Protein AF-A0A2K8N4J4-F1 (afdb_monomer_lite)

pLDDT: mean 91.0, std 7.16, range [51.41, 98.38]

Organism: NCBI:txid2055160

Foldseek 3Di:
DDLVLLLLVLCLVCVVDPLSVLLSLLLNQLCVLLVVLQVVCVVVVNNVVCVVCPVVSSCVDPVSLVSNLCSLALVNLVVQLVVCVVVVVVSSNSSSNSSNVNSVVCLAADAPDFHNRNPPVGGDGRGHNHHCPDPCNVVVSVVVSVVSVVVVVVVVVVVVVPD

Secondary structure (DSSP, 8-state):
--HHHHHHHHHHHHTTSTTHHHHHHHHHHHHHHHHHHHHHHIIIIIHHHHHHHHHHHHHTSHHHHHHHHHHT-HHHHHHHHHHHHHTT-HHHHHHHHHHHHHHHHHHHH-SSS---TTTTT--S----SS-TT-HHHHHHHHHHHHHHHHHHHHHHHHHHT--

Radius of gyration: 17.95 Å; chains: 1; bounding box: 40×41×52 Å

Sequence (163 aa):
MDTLGHGFWMYAIFRKRRDVPFLVAGALAPDLWLWSAGLFMILTGRGGTLLRQGLDGLMGRPWVFAGDSLSHSLPLWSAVMVAALIGRFRAAAAVAAGAALHIAVDLFTHRQFAPAYLYPFWSRPIAGWVESGSWWFVGGDLAAMAAVFLFHWLRQRDTMKTG

Structure (mmCIF, N/CA/C/O backbone):
data_AF-A0A2K8N4J4-F1
#
_entry.id   AF-A0A2K8N4J4-F1
#
loop_
_atom_site.group_PDB
_atom_site.id
_atom_site.type_symbol
_atom_site.label_atom_id
_atom_site.label_alt_id
_atom_site.label_comp_id
_atom_site.label_asym_id
_atom_site.label_entity_id
_atom_site.label_seq_id
_atom_site.pdbx_PDB_ins_code
_atom_site.Cartn_x
_atom_site.Cartn_y
_atom_site.Cartn_z
_atom_site.occupancy
_atom_site.B_iso_or_equiv
_atom_site.auth_seq_id
_atom_site.auth_comp_id
_atom_site.auth_asym_id
_atom_site.auth_atom_id
_atom_site.pdbx_PDB_model_num
ATOM 1 N N . MET A 1 1 ? -0.498 8.925 -3.263 1.00 76.06 1 MET A N 1
ATOM 2 C CA . MET A 1 1 ? -0.051 9.190 -1.889 1.00 76.06 1 MET A CA 1
ATOM 3 C C . MET A 1 1 ? 1.206 8.374 -1.675 1.00 76.06 1 MET A C 1
ATOM 5 O O . MET A 1 1 ? 1.384 7.413 -2.412 1.00 76.06 1 MET A O 1
ATOM 9 N N . ASP A 1 2 ? 2.114 8.781 -0.795 1.00 84.44 2 ASP A N 1
ATOM 10 C CA . ASP A 1 2 ? 3.275 7.939 -0.504 1.00 84.44 2 ASP A CA 1
ATOM 11 C C . ASP A 1 2 ? 2.926 6.880 0.552 1.00 84.44 2 ASP A C 1
ATOM 13 O O . ASP A 1 2 ? 1.905 6.967 1.243 1.00 84.44 2 ASP A O 1
ATOM 17 N N . THR A 1 3 ? 3.789 5.873 0.687 1.00 88.00 3 THR A N 1
ATOM 18 C CA . THR A 1 3 ? 3.635 4.777 1.653 1.00 88.00 3 THR A CA 1
ATOM 19 C C . THR A 1 3 ? 3.335 5.296 3.064 1.00 88.00 3 THR A C 1
ATOM 21 O O . THR A 1 3 ? 2.470 4.776 3.770 1.00 88.00 3 THR A O 1
ATOM 24 N N . LEU A 1 4 ? 4.017 6.364 3.488 1.00 89.94 4 LEU A N 1
ATOM 25 C CA . LEU A 1 4 ? 3.843 6.940 4.820 1.00 89.94 4 LEU A CA 1
ATOM 26 C C . LEU A 1 4 ? 2.482 7.618 4.987 1.00 89.94 4 LEU A C 1
ATOM 28 O O . LEU A 1 4 ? 1.873 7.467 6.048 1.00 89.94 4 LEU A O 1
ATOM 32 N N . GLY A 1 5 ? 1.979 8.292 3.956 1.00 92.50 5 GLY A N 1
ATOM 33 C CA . GLY A 1 5 ? 0.633 8.843 3.903 1.00 92.50 5 GLY A CA 1
ATOM 34 C C . GLY A 1 5 ? -0.415 7.751 4.104 1.00 92.50 5 GLY A C 1
ATOM 35 O O . GLY A 1 5 ? -1.284 7.895 4.965 1.00 92.50 5 GLY A O 1
ATOM 36 N N . HIS A 1 6 ? -0.287 6.598 3.433 1.00 94.19 6 HIS A N 1
ATOM 37 C CA . HIS A 1 6 ? -1.211 5.467 3.632 1.00 94.19 6 HIS A CA 1
ATOM 38 C C . HIS A 1 6 ? -1.255 5.024 5.096 1.00 94.19 6 HIS A C 1
ATOM 40 O O . HIS A 1 6 ? -2.334 4.946 5.695 1.00 94.19 6 HIS A O 1
ATOM 46 N N . GLY A 1 7 ? -0.091 4.821 5.716 1.00 95.19 7 GLY A N 1
ATOM 47 C CA . GLY A 1 7 ? -0.011 4.483 7.136 1.00 95.19 7 GLY A CA 1
ATOM 48 C C . GLY A 1 7 ? -0.579 5.575 8.049 1.00 95.19 7 GLY A C 1
ATOM 49 O O . GLY A 1 7 ? -1.344 5.280 8.973 1.00 95.19 7 GLY A O 1
ATOM 50 N N . PHE A 1 8 ? -0.248 6.840 7.781 1.00 95.88 8 PHE A N 1
ATOM 51 C CA . PHE A 1 8 ? -0.707 7.977 8.572 1.00 95.88 8 PHE A CA 1
ATOM 52 C C . PHE A 1 8 ? -2.225 8.113 8.539 1.00 95.88 8 PHE A C 1
ATOM 54 O O . PHE A 1 8 ? -2.841 8.219 9.599 1.00 95.88 8 PHE A O 1
ATOM 61 N N . TRP A 1 9 ? -2.849 8.092 7.361 1.00 95.88 9 TRP A N 1
ATOM 62 C CA . TRP A 1 9 ? -4.295 8.274 7.251 1.00 95.88 9 TRP A CA 1
ATOM 63 C C . TRP A 1 9 ? -5.061 7.105 7.854 1.00 95.88 9 TRP A C 1
ATOM 65 O O . TRP A 1 9 ? -6.059 7.336 8.543 1.00 95.88 9 TRP A O 1
ATOM 75 N N . MET A 1 10 ? -4.565 5.870 7.712 1.00 95.75 10 MET A N 1
ATOM 76 C CA . MET A 1 10 ? -5.147 4.732 8.429 1.00 95.75 10 MET A CA 1
ATOM 77 C C . MET A 1 10 ? -5.091 4.935 9.938 1.00 95.75 10 MET A C 1
ATOM 79 O O . MET A 1 10 ? -6.100 4.751 10.623 1.00 95.75 10 MET A O 1
ATOM 83 N N . TYR A 1 11 ? -3.947 5.370 10.467 1.00 96.38 11 TYR A N 1
ATOM 84 C CA . TYR A 1 11 ? -3.847 5.700 11.880 1.00 96.38 11 TYR A CA 1
ATOM 85 C C . TYR A 1 11 ? -4.821 6.823 12.253 1.00 96.38 11 TYR A C 1
ATOM 87 O O . TYR A 1 11 ? -5.642 6.649 13.148 1.00 96.38 11 TYR A O 1
ATOM 95 N N . ALA A 1 12 ? -4.787 7.958 11.556 1.00 94.94 12 ALA A N 1
ATOM 96 C CA . ALA A 1 12 ? -5.561 9.148 11.889 1.00 94.94 12 ALA A CA 1
ATOM 97 C C . ALA A 1 12 ? -7.075 8.883 11.905 1.00 94.94 12 ALA A C 1
ATOM 99 O O . ALA A 1 12 ? -7.748 9.302 12.856 1.00 94.94 12 ALA A O 1
ATOM 100 N N . ILE A 1 13 ? -7.590 8.164 10.901 1.00 95.31 13 ILE A N 1
ATOM 101 C CA . ILE A 1 13 ? -9.010 7.812 10.760 1.00 95.31 13 ILE A CA 1
ATOM 102 C C . ILE A 1 13 ? -9.415 6.791 11.825 1.00 95.31 13 ILE A C 1
ATOM 104 O O . ILE A 1 13 ? -10.432 6.960 12.503 1.00 95.31 13 ILE A O 1
ATOM 108 N N . PHE A 1 14 ? -8.612 5.741 12.012 1.00 96.06 14 PHE A N 1
ATOM 109 C CA . PHE A 1 14 ? -9.008 4.597 12.826 1.00 96.06 14 PHE A CA 1
ATOM 110 C C . PHE A 1 14 ? -8.468 4.606 14.257 1.00 96.06 14 PHE A C 1
ATOM 112 O O . PHE A 1 14 ? -8.857 3.719 15.009 1.00 96.06 14 PHE A O 1
ATOM 119 N N . ARG A 1 15 ? -7.675 5.603 14.687 1.00 94.19 15 ARG A N 1
ATOM 120 C CA . ARG A 1 15 ? -6.914 5.677 15.965 1.00 94.19 15 ARG A CA 1
ATOM 121 C C . ARG A 1 15 ? -7.624 5.238 17.250 1.00 94.19 15 ARG A C 1
ATOM 123 O O . ARG A 1 15 ? -6.964 4.948 18.239 1.00 94.19 15 ARG A O 1
ATOM 130 N N . LYS A 1 16 ? -8.959 5.231 17.282 1.00 93.75 16 LYS A N 1
ATOM 131 C CA . LYS A 1 16 ? -9.751 4.780 18.440 1.00 93.75 16 LYS A CA 1
ATOM 132 C C . LYS A 1 16 ? -9.957 3.262 18.491 1.00 93.75 16 LYS A C 1
ATOM 134 O O . LYS A 1 16 ? -10.425 2.752 19.507 1.00 93.75 16 LYS A O 1
ATOM 139 N N . ARG A 1 17 ? -9.677 2.535 17.407 1.00 94.12 17 ARG A N 1
ATOM 140 C CA . ARG A 1 17 ? -9.816 1.079 17.363 1.00 94.12 17 ARG A CA 1
ATOM 141 C C . ARG A 1 17 ? -8.591 0.405 17.985 1.00 94.12 17 ARG A C 1
ATOM 143 O O . ARG A 1 17 ? -7.488 0.937 17.964 1.00 94.12 17 ARG A O 1
ATOM 150 N N . ARG A 1 18 ? -8.778 -0.802 18.522 1.00 95.38 18 ARG A N 1
ATOM 151 C CA . ARG A 1 18 ? -7.681 -1.592 19.117 1.00 95.38 18 ARG A CA 1
ATOM 152 C C . ARG A 1 18 ? -6.773 -2.256 18.078 1.00 95.38 18 ARG A C 1
ATOM 154 O O . ARG A 1 18 ? -5.651 -2.616 18.397 1.00 95.38 18 ARG A O 1
ATOM 161 N N . ASP A 1 19 ? -7.260 -2.435 16.856 1.00 96.75 19 ASP A N 1
ATOM 162 C CA . ASP A 1 19 ? -6.579 -3.123 15.755 1.00 96.75 19 ASP A CA 1
ATOM 163 C C . ASP A 1 19 ? -5.830 -2.172 14.805 1.00 96.75 19 ASP A C 1
ATOM 165 O O . ASP A 1 19 ? -5.310 -2.607 13.782 1.00 96.75 19 ASP A O 1
ATOM 169 N N . VAL A 1 20 ? -5.727 -0.885 15.154 1.00 97.38 20 VAL A N 1
ATOM 170 C CA . VAL A 1 20 ? -5.068 0.143 14.330 1.00 97.38 20 VAL A CA 1
ATOM 171 C C . VAL A 1 20 ? -3.640 -0.211 13.932 1.00 97.38 20 VAL A C 1
ATOM 173 O O . VAL A 1 20 ? -3.333 -0.032 12.758 1.00 97.38 20 VAL A O 1
ATOM 176 N N . PRO A 1 21 ? -2.766 -0.741 14.812 1.00 97.88 21 PRO A N 1
ATOM 177 C CA . PRO A 1 21 ? -1.411 -1.092 14.391 1.00 97.88 21 PRO A CA 1
ATOM 178 C C . PRO A 1 21 ? -1.396 -2.101 13.236 1.00 97.88 21 PRO A C 1
ATOM 180 O O . PRO A 1 21 ? -0.562 -2.001 12.343 1.00 97.88 21 PRO A O 1
ATOM 183 N N . PHE A 1 22 ? -2.358 -3.030 13.213 1.00 98.19 22 PHE A N 1
ATOM 184 C CA . PHE A 1 22 ? -2.502 -4.014 12.142 1.00 98.19 22 PHE A CA 1
ATOM 185 C C . PHE A 1 22 ? -3.071 -3.394 10.863 1.00 98.19 22 PHE A C 1
ATOM 187 O O . PHE A 1 22 ? -2.592 -3.720 9.784 1.00 98.19 22 PHE A O 1
ATOM 194 N N . LEU A 1 23 ? -4.036 -2.471 10.973 1.00 97.75 23 LEU A N 1
ATOM 195 C CA . LEU A 1 23 ? -4.531 -1.698 9.824 1.00 97.75 23 LEU A CA 1
ATOM 196 C C . LEU A 1 23 ? -3.407 -0.882 9.175 1.00 97.75 23 LEU A C 1
ATOM 198 O O . LEU A 1 23 ? -3.263 -0.899 7.958 1.00 97.75 23 LEU A O 1
ATOM 202 N N . VAL A 1 24 ? -2.590 -0.205 9.986 1.00 98.00 24 VAL A N 1
ATOM 203 C CA . VAL A 1 24 ? -1.433 0.570 9.516 1.00 98.00 24 VAL A CA 1
ATOM 204 C C . VAL A 1 24 ? -0.409 -0.351 8.860 1.00 98.00 24 VAL A C 1
ATOM 206 O O . VAL A 1 24 ? -0.003 -0.089 7.737 1.00 98.00 24 VAL A O 1
ATOM 209 N N . ALA A 1 25 ? -0.038 -1.460 9.507 1.00 97.75 25 ALA A N 1
ATOM 210 C CA . ALA A 1 25 ? 0.885 -2.433 8.922 1.00 97.75 25 ALA A CA 1
ATOM 211 C C . ALA A 1 25 ? 0.373 -2.977 7.580 1.00 97.75 25 ALA A C 1
ATOM 213 O O . ALA A 1 25 ? 1.135 -3.077 6.624 1.00 97.75 25 ALA A O 1
ATOM 214 N N . GLY A 1 26 ? -0.925 -3.278 7.500 1.00 97.50 26 GLY A N 1
ATOM 215 C CA . GLY A 1 26 ? -1.586 -3.690 6.269 1.00 97.50 26 GLY A CA 1
ATOM 216 C C . GLY A 1 26 ? -1.535 -2.636 5.177 1.00 97.50 26 GLY A C 1
ATOM 217 O O . GLY A 1 26 ? -1.255 -2.972 4.038 1.00 97.50 26 GLY A O 1
ATOM 218 N N . ALA A 1 27 ? -1.749 -1.368 5.517 1.00 97.31 27 ALA A N 1
ATOM 219 C CA . ALA A 1 27 ? -1.684 -0.283 4.546 1.00 97.31 27 ALA A CA 1
ATOM 220 C C . ALA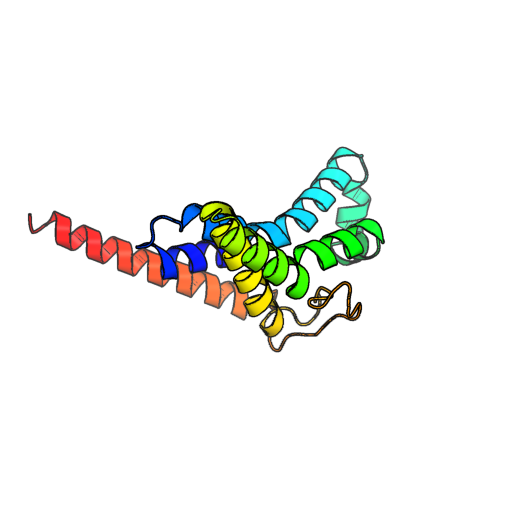 A 1 27 ? -0.267 -0.019 4.032 1.00 97.31 27 ALA A C 1
ATOM 222 O O . ALA A 1 27 ? -0.107 0.383 2.898 1.00 97.31 27 ALA A O 1
ATOM 223 N N . LEU A 1 28 ? 0.768 -0.282 4.830 1.00 97.25 28 LEU A N 1
ATOM 224 C CA . LEU A 1 28 ? 2.153 -0.161 4.367 1.00 97.25 28 LEU A CA 1
ATOM 225 C C . LEU A 1 28 ? 2.587 -1.362 3.510 1.00 97.25 28 LEU A C 1
ATOM 227 O O . LEU A 1 28 ? 3.476 -1.233 2.674 1.00 97.25 28 LEU A O 1
ATOM 231 N N . ALA A 1 29 ? 1.996 -2.539 3.738 1.00 95.94 29 ALA A N 1
ATOM 232 C CA . ALA A 1 29 ? 2.481 -3.807 3.199 1.00 95.94 29 ALA A CA 1
ATOM 233 C C . ALA A 1 29 ? 2.592 -3.879 1.660 1.00 95.94 29 ALA A C 1
ATOM 235 O O . ALA A 1 29 ? 3.601 -4.426 1.206 1.00 95.94 29 ALA A O 1
ATOM 236 N N . PRO A 1 30 ? 1.638 -3.363 0.855 1.00 95.56 30 PRO A N 1
ATOM 237 C CA . PRO A 1 30 ? 1.726 -3.426 -0.604 1.00 95.56 30 PRO A CA 1
ATOM 238 C C . PRO A 1 30 ? 3.007 -2.796 -1.164 1.00 95.56 30 PRO A C 1
ATOM 240 O O . PRO A 1 30 ? 3.718 -3.436 -1.946 1.00 95.56 30 PRO A O 1
ATOM 243 N N . ASP A 1 31 ? 3.358 -1.606 -0.676 1.00 93.75 31 ASP A N 1
ATOM 244 C CA . ASP A 1 31 ? 4.521 -0.842 -1.133 1.00 93.75 31 ASP A CA 1
ATOM 245 C C . ASP A 1 31 ? 5.850 -1.461 -0.696 1.00 93.75 31 ASP A C 1
ATOM 247 O O . ASP A 1 31 ? 6.858 -1.361 -1.404 1.00 93.75 31 ASP A O 1
ATOM 251 N N . LEU A 1 32 ? 5.883 -2.121 0.470 1.00 94.50 32 LEU A N 1
ATOM 252 C CA . LEU A 1 32 ? 7.111 -2.708 1.018 1.00 94.50 32 LEU A CA 1
ATOM 253 C C . LEU A 1 32 ? 7.762 -3.715 0.066 1.00 94.50 32 LEU A C 1
ATOM 255 O O . LEU A 1 32 ? 8.976 -3.923 0.153 1.00 94.50 32 LEU A O 1
ATOM 259 N N . TRP A 1 33 ? 7.004 -4.316 -0.854 1.00 94.12 33 TRP A N 1
ATOM 260 C CA . TRP A 1 33 ? 7.569 -5.156 -1.902 1.00 94.12 33 TRP A CA 1
ATOM 261 C C . TRP A 1 33 ? 8.559 -4.389 -2.788 1.00 94.12 33 TRP A C 1
ATOM 263 O O . TRP A 1 33 ? 9.699 -4.833 -2.949 1.00 94.12 33 TRP A O 1
ATOM 273 N N . LEU A 1 34 ? 8.167 -3.225 -3.317 1.00 91.38 34 LEU A N 1
ATOM 274 C CA . LEU A 1 34 ? 9.023 -2.416 -4.189 1.00 91.38 34 LEU A CA 1
ATOM 275 C C . LEU A 1 34 ? 10.260 -1.912 -3.442 1.00 91.38 34 LEU A C 1
ATOM 277 O O . LEU A 1 34 ? 11.374 -2.005 -3.965 1.00 91.38 34 LEU A O 1
ATOM 281 N N . TRP A 1 35 ? 10.091 -1.471 -2.193 1.00 91.12 35 TRP A N 1
ATOM 282 C CA . TRP A 1 35 ? 11.209 -1.083 -1.328 1.00 91.12 35 TRP A CA 1
ATOM 283 C C . TRP A 1 35 ? 12.184 -2.246 -1.103 1.00 91.12 35 TRP A C 1
ATOM 285 O O . TRP A 1 35 ? 13.399 -2.078 -1.232 1.00 91.12 35 TRP A O 1
ATOM 295 N N . SER A 1 36 ? 11.663 -3.446 -0.832 1.00 93.94 36 SER A N 1
ATOM 296 C CA . SER A 1 36 ? 12.467 -4.655 -0.621 1.00 93.94 36 SER A CA 1
ATOM 297 C C . SER A 1 36 ? 13.195 -5.089 -1.893 1.00 93.94 36 SER A C 1
ATOM 299 O O . SER A 1 36 ? 14.375 -5.436 -1.844 1.00 93.94 36 SER A O 1
ATOM 301 N N . ALA A 1 37 ? 12.528 -5.024 -3.047 1.00 92.81 37 ALA A N 1
ATOM 302 C CA . ALA A 1 37 ? 13.121 -5.322 -4.345 1.00 92.81 37 ALA A CA 1
ATOM 303 C C . ALA A 1 37 ? 14.240 -4.327 -4.700 1.00 92.81 37 ALA A C 1
ATOM 305 O O . ALA A 1 37 ? 15.311 -4.738 -5.154 1.00 92.81 37 ALA A O 1
ATOM 306 N N . GLY A 1 38 ? 14.028 -3.033 -4.444 1.00 91.75 38 GLY A N 1
ATOM 307 C CA . GLY A 1 38 ? 15.043 -1.992 -4.608 1.00 91.75 38 GLY A CA 1
ATOM 308 C C . GLY A 1 38 ? 16.249 -2.205 -3.690 1.00 91.75 38 GLY A C 1
ATOM 309 O O . GLY A 1 38 ? 17.392 -2.182 -4.150 1.00 91.75 38 GLY A O 1
ATOM 310 N N . LEU A 1 39 ? 16.015 -2.506 -2.411 1.00 93.00 39 LEU A N 1
ATOM 311 C CA . LEU A 1 39 ? 17.084 -2.803 -1.457 1.00 93.00 39 LEU A CA 1
ATOM 312 C C . LEU A 1 39 ? 17.880 -4.049 -1.868 1.00 93.00 39 LEU A C 1
ATOM 314 O O . LEU A 1 39 ? 19.109 -4.014 -1.895 1.00 93.00 39 LEU A O 1
ATOM 318 N N . PHE A 1 40 ? 17.203 -5.128 -2.262 1.00 93.38 40 PHE A N 1
ATOM 319 C CA . PHE A 1 40 ? 17.844 -6.342 -2.771 1.00 93.38 40 PHE A CA 1
ATOM 320 C C . PHE A 1 40 ? 18.758 -6.050 -3.971 1.00 93.38 40 PHE A C 1
ATOM 322 O O . PHE A 1 40 ? 19.883 -6.549 -4.061 1.00 93.38 40 PHE A O 1
ATOM 329 N N . MET A 1 41 ? 18.308 -5.193 -4.885 1.00 92.06 41 MET A N 1
ATOM 330 C CA . MET A 1 41 ? 19.096 -4.749 -6.033 1.00 92.06 41 MET A CA 1
ATOM 331 C C . MET A 1 41 ? 20.353 -3.976 -5.625 1.00 92.06 41 MET A C 1
ATOM 333 O O . MET A 1 41 ? 21.419 -4.185 -6.208 1.00 92.06 41 MET A O 1
ATOM 337 N N . ILE A 1 42 ? 20.255 -3.115 -4.613 1.00 91.38 42 ILE A N 1
ATOM 338 C CA . ILE A 1 42 ? 21.404 -2.386 -4.064 1.00 91.38 42 ILE A CA 1
ATOM 339 C C . ILE A 1 42 ? 22.404 -3.365 -3.439 1.00 91.38 42 ILE A C 1
ATOM 341 O O . ILE A 1 42 ? 23.584 -3.339 -3.789 1.00 91.38 42 ILE A O 1
ATOM 345 N N . LEU A 1 43 ? 21.930 -4.273 -2.583 1.00 94.00 43 LEU 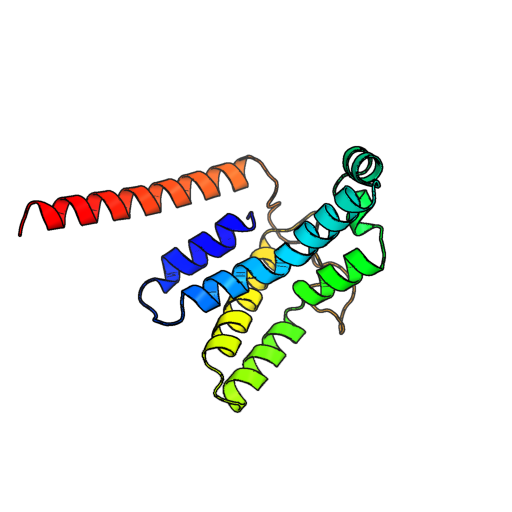A N 1
ATOM 346 C CA . LEU A 1 43 ? 22.772 -5.227 -1.852 1.00 94.00 43 LEU A CA 1
ATOM 347 C C . LEU A 1 43 ? 23.472 -6.245 -2.763 1.00 94.00 43 LEU A C 1
ATOM 349 O O . LEU A 1 43 ? 24.554 -6.723 -2.440 1.00 94.00 43 LEU A O 1
ATOM 353 N N . THR A 1 44 ? 22.896 -6.546 -3.927 1.00 93.25 44 THR A N 1
ATOM 354 C CA . THR A 1 44 ? 23.489 -7.448 -4.930 1.00 93.25 44 THR A CA 1
ATOM 355 C C . THR A 1 44 ? 24.421 -6.737 -5.921 1.00 93.25 44 THR A C 1
ATOM 357 O O . THR A 1 44 ? 24.763 -7.297 -6.963 1.00 93.25 44 THR A O 1
ATOM 360 N N . GLY A 1 45 ? 24.827 -5.493 -5.634 1.00 90.25 45 GLY A N 1
ATOM 361 C CA . GLY A 1 45 ? 25.755 -4.721 -6.470 1.00 90.25 45 GLY A CA 1
ATOM 362 C C . GLY A 1 45 ? 25.128 -4.159 -7.750 1.00 90.25 45 GLY A C 1
ATOM 363 O O . GLY A 1 45 ? 25.830 -3.634 -8.611 1.00 90.25 45 GLY A O 1
ATOM 364 N N . ARG A 1 46 ? 23.800 -4.234 -7.889 1.00 87.94 46 ARG A N 1
ATOM 365 C CA . ARG A 1 46 ? 23.050 -3.733 -9.053 1.00 87.94 46 ARG A CA 1
ATOM 366 C C . ARG A 1 46 ? 22.417 -2.358 -8.806 1.00 87.94 46 ARG A C 1
ATOM 368 O O . ARG A 1 46 ? 21.636 -1.884 -9.631 1.00 87.94 46 ARG A O 1
ATOM 375 N N . GLY A 1 47 ? 22.778 -1.690 -7.706 1.00 84.25 47 GLY A N 1
ATOM 376 C CA . GLY A 1 47 ? 22.282 -0.357 -7.347 1.00 84.25 47 GLY A CA 1
ATOM 377 C C . GLY A 1 47 ? 22.597 0.717 -8.395 1.00 84.25 47 GLY A C 1
ATOM 378 O O . GLY A 1 47 ? 21.753 1.558 -8.678 1.00 84.25 47 GLY A O 1
ATOM 379 N N . GLY A 1 48 ? 23.758 0.645 -9.059 1.00 82.88 48 GLY A N 1
ATOM 380 C CA . GLY A 1 48 ? 24.097 1.569 -10.151 1.00 82.88 48 GLY A CA 1
ATOM 381 C C . GLY A 1 48 ? 23.159 1.451 -11.359 1.00 82.88 48 GLY A C 1
ATOM 382 O O . GLY A 1 48 ? 22.835 2.452 -11.995 1.00 82.88 48 GLY A O 1
ATOM 383 N N . THR A 1 49 ? 22.671 0.242 -11.654 1.00 81.94 49 THR A N 1
ATOM 384 C CA . THR A 1 49 ? 21.649 0.012 -12.685 1.00 81.94 49 THR A CA 1
ATOM 385 C C . THR A 1 49 ? 20.298 0.575 -12.251 1.00 81.94 49 THR A C 1
ATOM 387 O O . THR A 1 49 ? 19.648 1.247 -13.045 1.00 81.94 49 THR A O 1
ATOM 390 N N . LEU A 1 50 ? 19.914 0.362 -10.987 1.00 83.38 50 LEU A N 1
ATOM 391 C CA . LEU A 1 50 ? 18.681 0.905 -10.412 1.00 83.38 50 LEU A CA 1
ATOM 392 C C . LEU A 1 50 ? 18.659 2.441 -10.456 1.00 83.38 50 LEU A C 1
ATOM 394 O O . LEU A 1 50 ? 17.682 3.018 -10.910 1.00 83.38 50 LEU A O 1
ATOM 398 N N . LEU A 1 51 ? 19.750 3.104 -10.062 1.00 82.81 51 LEU A N 1
ATOM 399 C CA . LEU A 1 51 ? 19.851 4.569 -10.090 1.00 82.81 51 LEU A CA 1
ATOM 400 C C . LEU A 1 51 ? 19.750 5.142 -11.510 1.00 82.81 51 LEU A C 1
ATOM 402 O O . LEU A 1 51 ? 19.194 6.219 -11.693 1.00 82.81 51 LEU A O 1
ATOM 406 N N . ARG A 1 52 ? 20.276 4.432 -12.518 1.00 84.56 52 ARG A N 1
ATOM 407 C CA . ARG A 1 52 ? 20.212 4.864 -13.925 1.00 84.56 52 ARG A CA 1
ATOM 408 C C . ARG A 1 52 ? 18.844 4.648 -14.561 1.00 84.56 52 ARG A C 1
ATOM 410 O O . ARG A 1 52 ? 18.449 5.444 -15.401 1.00 84.56 52 ARG A O 1
ATOM 417 N N . GLN A 1 53 ? 18.175 3.549 -14.225 1.00 83.94 53 GLN A N 1
ATOM 418 C CA . GLN A 1 53 ? 16.914 3.157 -14.860 1.00 83.94 53 GLN A CA 1
ATOM 419 C C . GLN A 1 53 ? 15.675 3.579 -14.059 1.00 83.94 53 GLN A C 1
ATOM 421 O O . GLN A 1 53 ? 14.562 3.478 -14.566 1.00 83.94 53 GLN A O 1
ATOM 426 N N . GLY A 1 54 ? 15.852 4.021 -12.813 1.00 83.88 54 GLY A N 1
ATOM 427 C CA . GLY A 1 54 ? 14.761 4.411 -11.929 1.00 83.88 54 GLY A CA 1
ATOM 428 C C . GLY A 1 54 ? 13.775 3.272 -11.651 1.00 83.88 54 GLY A C 1
ATOM 429 O O . GLY A 1 54 ? 14.114 2.086 -11.716 1.00 83.88 54 GLY A O 1
ATOM 430 N N . LEU A 1 55 ? 12.534 3.654 -11.340 1.00 80.25 55 LEU A N 1
ATOM 431 C CA . LEU A 1 55 ? 11.434 2.720 -11.088 1.00 80.25 55 LEU A CA 1
ATOM 432 C C . LEU A 1 55 ? 11.069 1.900 -12.331 1.00 80.25 55 LEU A C 1
ATOM 434 O O . LEU A 1 55 ? 10.797 0.710 -12.198 1.00 80.25 55 LEU A O 1
ATOM 438 N N . ASP A 1 56 ? 11.161 2.480 -13.531 1.00 81.56 56 ASP A N 1
ATOM 439 C CA . ASP A 1 56 ? 10.897 1.774 -14.792 1.00 81.56 56 ASP A CA 1
ATOM 440 C C . ASP A 1 56 ? 11.812 0.554 -14.973 1.00 81.56 56 ASP A C 1
ATOM 442 O O . ASP A 1 56 ? 11.361 -0.533 -15.338 1.00 81.56 56 ASP A O 1
ATOM 446 N N . GLY A 1 57 ? 13.103 0.689 -14.650 1.00 82.56 57 GLY A N 1
ATOM 447 C CA . GLY A 1 57 ? 14.050 -0.430 -14.707 1.00 82.56 57 GLY A CA 1
ATOM 448 C C . GLY A 1 57 ? 13.812 -1.511 -13.658 1.00 82.56 57 GLY A C 1
ATOM 449 O O . GLY A 1 57 ? 14.150 -2.680 -13.877 1.00 82.56 57 GLY A O 1
ATOM 450 N N . LEU A 1 58 ? 13.241 -1.135 -12.512 1.00 86.94 58 LEU A N 1
ATOM 451 C CA . LEU A 1 58 ? 12.846 -2.088 -11.482 1.00 86.94 58 LEU A CA 1
ATOM 452 C C . LEU A 1 58 ? 11.596 -2.855 -11.935 1.00 86.94 58 LEU A C 1
ATOM 454 O O . LEU A 1 58 ? 11.613 -4.085 -11.943 1.00 86.94 58 LEU A O 1
ATOM 458 N N . MET A 1 59 ? 10.572 -2.139 -12.403 1.00 87.38 59 MET A N 1
ATOM 459 C CA . MET A 1 59 ? 9.296 -2.693 -12.868 1.00 87.38 59 MET A CA 1
ATOM 460 C C . MET A 1 59 ? 9.412 -3.499 -14.164 1.00 87.38 59 MET A C 1
ATOM 462 O O . MET A 1 59 ? 8.645 -4.434 -14.375 1.00 87.38 59 MET A O 1
ATOM 466 N N . GLY A 1 60 ? 10.421 -3.229 -14.996 1.00 86.12 60 GLY A N 1
ATOM 467 C CA . GLY A 1 60 ? 10.725 -4.038 -16.179 1.00 86.12 60 GLY A CA 1
ATOM 468 C C . GLY A 1 60 ? 11.164 -5.478 -15.870 1.00 86.12 60 GLY A C 1
ATOM 469 O O . GLY A 1 60 ? 11.304 -6.292 -16.783 1.00 86.12 60 GLY A O 1
ATOM 470 N N . ARG A 1 61 ? 11.398 -5.830 -14.598 1.00 89.50 61 ARG A N 1
ATOM 471 C CA . ARG A 1 61 ? 11.768 -7.189 -14.182 1.00 89.50 61 ARG A CA 1
ATOM 472 C C . ARG A 1 61 ? 10.508 -8.014 -13.897 1.00 89.50 61 ARG A C 1
ATOM 474 O O . ARG A 1 61 ? 9.761 -7.650 -12.990 1.00 89.50 61 ARG A O 1
ATOM 481 N N . PRO A 1 62 ? 10.313 -9.181 -14.545 1.00 91.50 62 PRO A N 1
ATOM 482 C CA . PRO A 1 62 ? 9.077 -9.959 -14.402 1.00 91.50 62 PRO A CA 1
ATOM 483 C C . PRO A 1 62 ? 8.713 -10.318 -12.957 1.00 91.50 62 PRO A C 1
ATOM 485 O O . PRO A 1 62 ? 7.548 -10.263 -12.583 1.00 91.50 62 PRO A O 1
ATOM 488 N N . TRP A 1 63 ? 9.704 -10.655 -12.127 1.00 92.75 63 TRP A N 1
ATOM 489 C CA . TRP A 1 63 ? 9.472 -11.006 -10.724 1.00 92.75 63 TRP A CA 1
ATOM 490 C C . TRP A 1 63 ? 9.097 -9.793 -9.863 1.00 92.75 63 TRP A C 1
ATOM 492 O O . TRP A 1 63 ? 8.303 -9.943 -8.940 1.00 92.75 63 TRP A O 1
ATOM 502 N N . VAL A 1 64 ? 9.625 -8.601 -10.173 1.00 92.75 64 VAL A N 1
ATOM 503 C CA . VAL A 1 64 ? 9.244 -7.360 -9.482 1.00 92.75 64 VAL A CA 1
ATOM 504 C C . VAL A 1 64 ? 7.802 -7.037 -9.825 1.00 92.75 64 VAL A C 1
ATOM 506 O O . VAL A 1 64 ? 7.004 -6.889 -8.909 1.00 92.75 64 VAL A O 1
ATOM 509 N N . PHE A 1 65 ? 7.468 -7.002 -11.119 1.00 90.62 65 PHE A N 1
ATOM 510 C CA . PHE A 1 65 ? 6.110 -6.731 -11.587 1.00 90.62 65 PHE A CA 1
ATOM 511 C C . PHE A 1 65 ? 5.093 -7.724 -11.015 1.00 90.62 65 PHE A C 1
ATOM 513 O O . PHE A 1 65 ? 4.022 -7.327 -10.563 1.00 90.62 65 PHE A O 1
ATOM 520 N N . ALA A 1 66 ? 5.424 -9.019 -11.009 1.00 92.25 66 ALA A N 1
ATOM 521 C CA . ALA A 1 66 ? 4.549 -10.046 -10.457 1.00 92.25 66 ALA A CA 1
ATOM 522 C C . ALA A 1 66 ? 4.336 -9.863 -8.951 1.00 92.25 66 ALA A C 1
ATOM 524 O O . ALA A 1 66 ? 3.205 -9.955 -8.481 1.00 92.25 66 ALA A O 1
ATOM 525 N N . GLY A 1 67 ? 5.404 -9.591 -8.196 1.00 94.69 67 GLY A N 1
ATOM 526 C CA . GLY A 1 67 ? 5.287 -9.358 -6.762 1.00 94.69 67 GLY A CA 1
ATOM 527 C C . GLY A 1 67 ? 4.541 -8.066 -6.428 1.00 94.69 67 GLY A C 1
ATOM 528 O O . GLY A 1 67 ? 3.735 -8.077 -5.508 1.00 94.69 67 GLY A O 1
ATOM 529 N N . ASP A 1 68 ? 4.721 -7.011 -7.223 1.00 93.94 68 ASP A N 1
ATOM 530 C CA . ASP A 1 68 ? 4.003 -5.743 -7.077 1.00 93.94 68 ASP A CA 1
ATOM 531 C C . ASP A 1 68 ? 2.509 -5.905 -7.387 1.00 93.94 68 ASP A C 1
ATOM 533 O O . ASP A 1 68 ? 1.646 -5.490 -6.619 1.00 93.94 68 ASP A O 1
ATOM 537 N N . SER A 1 69 ? 2.184 -6.627 -8.462 1.00 93.69 69 SER A N 1
ATOM 538 C CA . SER A 1 69 ? 0.797 -6.952 -8.816 1.00 93.69 69 SER A CA 1
ATOM 539 C C . SER A 1 69 ? 0.123 -7.847 -7.773 1.00 93.69 69 SER A C 1
ATOM 541 O O . SER A 1 69 ? -1.073 -7.714 -7.521 1.00 93.69 69 SER A O 1
ATOM 543 N N . LEU A 1 70 ? 0.869 -8.767 -7.153 1.00 95.06 70 LEU A N 1
ATOM 544 C CA . LEU A 1 70 ? 0.371 -9.588 -6.049 1.00 95.06 70 LEU A CA 1
ATOM 545 C C . LEU A 1 70 ? 0.161 -8.755 -4.783 1.00 95.06 70 LEU A C 1
ATOM 547 O O . LEU A 1 70 ? -0.884 -8.882 -4.146 1.00 95.06 70 LEU A O 1
ATOM 551 N N . SER A 1 71 ? 1.121 -7.900 -4.424 1.00 96.12 71 SER A N 1
ATOM 552 C CA . SER A 1 71 ? 1.037 -7.061 -3.228 1.00 96.12 71 SER A CA 1
ATOM 553 C C . SER A 1 71 ? -0.071 -6.010 -3.344 1.00 96.12 71 SER A C 1
ATOM 555 O O . SER A 1 71 ? -0.691 -5.688 -2.332 1.00 96.12 71 SER A O 1
ATOM 557 N N . HIS A 1 72 ? -0.411 -5.587 -4.565 1.00 95.94 72 HIS A N 1
ATOM 558 C CA . HIS A 1 72 ? -1.513 -4.673 -4.876 1.00 95.94 72 HIS A CA 1
ATOM 559 C C . HIS A 1 72 ? -2.779 -5.361 -5.420 1.00 95.94 72 HIS A C 1
ATOM 561 O O . HIS A 1 72 ? -3.644 -4.708 -6.003 1.00 95.94 72 HIS A O 1
ATOM 567 N N . SER A 1 73 ? -2.943 -6.672 -5.222 1.00 96.25 73 SER A N 1
ATOM 568 C CA . SER A 1 73 ? -4.135 -7.394 -5.682 1.00 96.25 73 SER A CA 1
ATOM 569 C C . SER A 1 73 ? -5.318 -7.225 -4.721 1.00 96.25 73 SER A C 1
ATOM 571 O O . SER A 1 73 ? -5.377 -7.833 -3.647 1.00 96.25 73 SER A O 1
ATOM 573 N N . LEU A 1 74 ? -6.322 -6.447 -5.134 1.00 95.50 74 LEU A N 1
ATOM 574 C CA . LEU A 1 74 ? -7.561 -6.281 -4.376 1.00 95.50 74 LEU A CA 1
ATOM 575 C C . LEU A 1 74 ? -8.328 -7.608 -4.203 1.00 95.50 74 LEU A C 1
ATOM 577 O O . LEU A 1 74 ? -8.780 -7.874 -3.082 1.00 95.50 74 LEU A O 1
ATOM 581 N N . PRO A 1 75 ? -8.463 -8.477 -5.231 1.00 96.00 75 PRO A N 1
ATOM 582 C CA . PRO A 1 75 ? -9.079 -9.790 -5.053 1.00 96.00 75 PRO A CA 1
ATOM 583 C C . PRO A 1 75 ? -8.341 -10.665 -4.033 1.00 96.00 75 PRO A C 1
ATOM 585 O O . PRO A 1 75 ? -8.990 -11.301 -3.201 1.00 96.00 75 PRO A O 1
ATOM 588 N N . LEU A 1 76 ? -7.001 -10.670 -4.053 1.00 96.69 76 LEU A N 1
ATOM 589 C CA . LEU A 1 76 ? -6.194 -11.456 -3.119 1.00 96.69 76 LEU A CA 1
ATOM 590 C C . LEU A 1 76 ? -6.406 -10.985 -1.680 1.00 96.69 76 LEU A C 1
ATOM 592 O O . LEU A 1 76 ? -6.751 -11.793 -0.819 1.00 96.69 76 LEU A O 1
ATOM 596 N N . TRP A 1 77 ? -6.259 -9.686 -1.414 1.00 97.12 77 TRP A N 1
ATOM 597 C CA . TRP A 1 77 ? -6.427 -9.151 -0.062 1.00 97.12 77 TRP A CA 1
ATOM 598 C C . TRP A 1 77 ? -7.862 -9.281 0.448 1.00 97.12 77 TRP A C 1
ATOM 600 O O . TRP A 1 77 ? -8.070 -9.574 1.625 1.00 97.12 77 TRP A O 1
ATOM 610 N N . SER A 1 78 ? -8.855 -9.177 -0.438 1.00 95.31 78 SER A N 1
ATOM 611 C CA . SER A 1 78 ? -10.253 -9.461 -0.095 1.00 95.31 78 SER A CA 1
ATOM 612 C C . SER A 1 78 ? -10.448 -10.925 0.310 1.00 95.31 78 SER A C 1
ATOM 614 O O . SER A 1 78 ? -11.099 -11.202 1.318 1.00 95.31 78 SER A O 1
ATOM 616 N N . ALA A 1 79 ? -9.844 -11.871 -0.416 1.00 96.81 79 ALA A N 1
ATOM 617 C CA . ALA A 1 79 ? -9.898 -13.291 -0.075 1.00 96.81 79 ALA A CA 1
ATOM 618 C C . ALA A 1 79 ? -9.188 -13.593 1.256 1.00 96.81 79 ALA A C 1
ATOM 620 O O . ALA A 1 79 ? -9.745 -14.302 2.096 1.00 96.81 79 ALA A O 1
ATOM 621 N N . VAL A 1 80 ? -8.007 -13.007 1.493 1.00 97.69 80 VAL A N 1
ATOM 622 C CA . VAL A 1 80 ? -7.284 -13.116 2.775 1.00 97.69 80 VAL A CA 1
ATOM 623 C C . VAL A 1 80 ? -8.130 -12.558 3.919 1.00 97.69 80 VAL A C 1
ATOM 625 O O . VAL A 1 80 ? -8.226 -13.190 4.971 1.00 97.69 80 VAL A O 1
ATOM 628 N N . MET A 1 81 ? -8.794 -11.416 3.718 1.00 97.56 81 MET A N 1
ATOM 629 C CA . MET A 1 81 ? -9.690 -10.828 4.713 1.00 97.56 81 MET A CA 1
ATOM 630 C C . MET A 1 81 ? -10.850 -11.773 5.045 1.00 97.56 81 MET A C 1
ATOM 632 O O . MET A 1 81 ? -11.095 -12.043 6.220 1.00 97.56 81 MET A O 1
ATOM 636 N N . VAL A 1 82 ? -11.538 -12.316 4.035 1.00 97.75 82 VAL A N 1
ATOM 637 C CA . VAL A 1 82 ? -12.646 -13.268 4.233 1.00 97.75 82 VAL A CA 1
ATOM 638 C C . VAL A 1 82 ? -12.167 -14.520 4.970 1.00 97.75 82 VAL A C 1
ATOM 640 O O . VAL A 1 82 ? -12.780 -14.915 5.963 1.00 97.75 82 VAL A O 1
ATOM 643 N N . ALA A 1 83 ? -11.045 -15.108 4.551 1.00 98.25 83 ALA A N 1
ATOM 644 C CA . ALA A 1 83 ? -10.465 -16.276 5.208 1.00 98.25 83 ALA A CA 1
ATOM 645 C C . ALA A 1 83 ? -10.099 -15.988 6.675 1.00 98.25 83 ALA A C 1
ATOM 647 O O . ALA A 1 83 ? -10.411 -16.781 7.565 1.00 98.25 83 ALA A O 1
ATOM 648 N N . ALA A 1 84 ? -9.503 -14.825 6.951 1.00 98.00 84 ALA A N 1
ATOM 649 C CA . ALA A 1 84 ? -9.166 -14.399 8.304 1.00 98.00 84 ALA A CA 1
ATOM 650 C C . ALA A 1 84 ? -10.410 -14.183 9.179 1.00 98.00 84 ALA A C 1
ATOM 652 O O . ALA A 1 84 ? -10.391 -14.537 10.358 1.00 98.00 84 ALA A O 1
ATOM 653 N N . LEU A 1 85 ? -11.502 -13.647 8.622 1.00 97.19 85 LEU A N 1
ATOM 654 C CA . LEU A 1 85 ? -12.772 -13.484 9.334 1.00 97.19 85 LEU A CA 1
ATOM 655 C C . LEU A 1 85 ? -13.420 -14.837 9.664 1.00 97.19 85 LEU A C 1
ATOM 657 O O . LEU A 1 85 ? -13.838 -15.033 10.806 1.00 97.19 85 LEU A O 1
ATOM 661 N N . ILE A 1 86 ? -13.435 -15.784 8.717 1.00 98.00 86 ILE A N 1
ATOM 662 C CA . ILE A 1 86 ? -13.913 -17.162 8.940 1.00 98.00 86 ILE A CA 1
ATOM 663 C C . ILE A 1 86 ? -13.088 -17.837 10.044 1.00 98.00 86 ILE A C 1
ATOM 665 O O . ILE A 1 86 ? -13.645 -18.405 10.982 1.00 98.00 86 ILE A O 1
ATOM 669 N N . GLY A 1 87 ? -11.761 -17.707 9.979 1.00 97.38 87 GLY A N 1
ATOM 670 C CA . GLY A 1 87 ? -10.831 -18.229 10.983 1.00 97.38 87 GLY A CA 1
ATOM 671 C C . GLY A 1 87 ? -10.783 -17.436 12.295 1.00 97.38 87 GLY A C 1
ATOM 672 O O . GLY A 1 87 ? -10.042 -17.806 13.201 1.00 97.38 87 GLY A O 1
ATOM 673 N N . ARG A 1 88 ? -11.557 -16.348 12.425 1.00 96.75 88 ARG A N 1
ATOM 674 C CA . ARG A 1 88 ? -11.579 -15.442 13.592 1.00 96.75 88 ARG A CA 1
ATOM 675 C C . ARG A 1 88 ? -10.217 -14.809 13.930 1.00 96.75 88 ARG A C 1
ATOM 677 O O . ARG A 1 88 ? -10.000 -14.341 15.050 1.00 96.75 88 ARG A O 1
ATOM 684 N N . PHE A 1 89 ? -9.317 -14.701 12.956 1.00 97.44 89 PHE A N 1
ATOM 685 C CA . PHE A 1 89 ? -8.006 -14.064 13.085 1.00 97.44 89 PHE A CA 1
ATOM 686 C C . PHE A 1 89 ? -8.117 -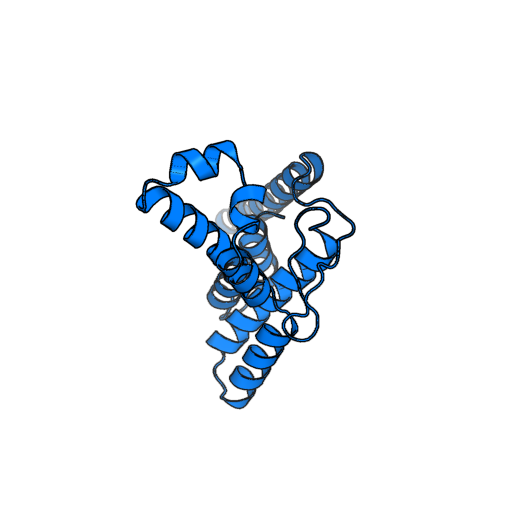12.544 12.918 1.00 97.44 89 PHE A C 1
ATOM 688 O O . PHE A 1 89 ? -7.798 -11.982 11.871 1.00 97.44 89 PHE A O 1
ATOM 695 N N . ARG A 1 90 ? -8.568 -11.850 13.971 1.00 95.56 90 ARG A N 1
ATOM 696 C CA . ARG A 1 90 ? -8.847 -10.398 13.936 1.00 95.56 90 ARG A CA 1
ATOM 697 C C . ARG A 1 90 ? -7.670 -9.547 13.451 1.00 95.56 90 ARG A C 1
ATOM 699 O O . ARG A 1 90 ? -7.888 -8.600 12.705 1.00 95.56 90 ARG A O 1
ATOM 706 N N . ALA A 1 91 ? -6.445 -9.882 13.858 1.00 97.31 91 ALA A N 1
ATOM 707 C CA . ALA A 1 91 ? -5.245 -9.164 13.431 1.00 97.31 91 ALA A CA 1
ATOM 708 C C . ALA A 1 91 ? -4.992 -9.326 11.924 1.00 97.31 91 ALA A C 1
ATOM 710 O O . ALA A 1 91 ? -4.794 -8.334 11.233 1.00 97.31 91 ALA A O 1
ATOM 711 N N . ALA A 1 92 ? -5.080 -10.551 11.397 1.00 97.81 92 ALA A N 1
ATOM 712 C CA . ALA A 1 92 ? -4.912 -10.812 9.967 1.00 97.81 92 ALA A CA 1
ATOM 713 C C . ALA A 1 92 ? -6.016 -10.147 9.130 1.00 97.81 92 ALA A C 1
ATOM 715 O O . ALA A 1 92 ? -5.728 -9.566 8.088 1.00 97.81 92 ALA A O 1
ATOM 716 N N . ALA A 1 93 ? -7.261 -10.154 9.617 1.00 97.81 93 ALA A N 1
ATOM 717 C CA . ALA A 1 93 ? -8.360 -9.443 8.970 1.00 97.81 93 ALA A CA 1
ATOM 718 C C . ALA A 1 93 ? -8.116 -7.923 8.940 1.00 97.81 93 ALA A C 1
ATOM 720 O O . ALA A 1 93 ? -8.396 -7.282 7.933 1.00 97.81 93 ALA A O 1
ATOM 721 N N . ALA A 1 94 ? -7.555 -7.353 10.012 1.00 97.81 94 ALA A N 1
ATOM 722 C CA . ALA A 1 94 ? -7.182 -5.942 10.064 1.00 97.81 94 ALA A CA 1
ATOM 723 C C . ALA A 1 94 ? -6.018 -5.604 9.115 1.00 97.81 94 ALA A C 1
ATOM 725 O O . ALA A 1 94 ? -6.096 -4.599 8.418 1.00 97.81 94 ALA A O 1
ATOM 726 N N . VAL A 1 95 ? -4.987 -6.453 9.017 1.00 98.38 95 VAL A N 1
ATOM 727 C CA . VAL A 1 95 ? -3.917 -6.294 8.010 1.00 98.38 95 VAL A CA 1
ATOM 728 C C . VAL A 1 95 ? -4.504 -6.322 6.599 1.00 98.38 95 VAL A C 1
ATOM 730 O O . VAL A 1 95 ? -4.254 -5.419 5.807 1.00 98.38 95 VAL A O 1
ATOM 733 N N . ALA A 1 96 ? -5.343 -7.313 6.294 1.00 98.19 96 ALA A N 1
ATOM 734 C CA . ALA A 1 96 ? -5.939 -7.441 4.971 1.00 98.19 96 ALA A CA 1
ATOM 735 C C . ALA A 1 96 ? -6.867 -6.269 4.621 1.00 98.19 96 ALA A C 1
ATOM 737 O O . ALA A 1 96 ? -6.854 -5.792 3.489 1.00 98.19 96 ALA A O 1
ATOM 738 N N . ALA A 1 97 ? -7.619 -5.755 5.598 1.00 97.81 97 ALA A N 1
ATOM 739 C CA . ALA A 1 97 ? -8.428 -4.554 5.426 1.00 97.81 97 ALA A CA 1
ATOM 740 C C . ALA A 1 97 ? -7.566 -3.306 5.171 1.00 97.81 97 ALA A C 1
ATOM 742 O O . ALA A 1 97 ? -7.909 -2.499 4.312 1.00 97.81 97 ALA A O 1
ATOM 743 N N . GLY A 1 98 ? -6.442 -3.158 5.880 1.00 97.75 98 GLY A N 1
ATOM 744 C CA . GLY A 1 98 ? -5.485 -2.074 5.651 1.00 97.75 98 GLY A CA 1
ATOM 745 C C . GLY A 1 98 ? -4.914 -2.098 4.233 1.00 97.75 98 GLY A C 1
ATOM 746 O O . GLY A 1 98 ? -4.946 -1.081 3.545 1.00 97.75 98 GLY A O 1
ATOM 747 N N . ALA A 1 99 ? -4.484 -3.273 3.768 1.00 97.88 99 ALA A N 1
ATOM 748 C CA . ALA A 1 99 ? -3.965 -3.457 2.413 1.00 97.88 99 ALA A CA 1
ATOM 749 C C . ALA A 1 99 ? -5.041 -3.213 1.341 1.00 97.88 99 ALA A C 1
ATOM 751 O O . ALA A 1 99 ? -4.798 -2.525 0.354 1.00 97.88 99 ALA A O 1
ATOM 752 N N . ALA A 1 100 ? -6.263 -3.711 1.548 1.00 96.62 100 ALA A N 1
ATOM 753 C CA . ALA A 1 100 ? -7.376 -3.460 0.636 1.00 96.62 100 ALA A CA 1
ATOM 754 C C . ALA A 1 100 ? -7.724 -1.964 0.540 1.00 96.62 100 ALA A C 1
ATOM 756 O O . ALA A 1 100 ? -7.997 -1.469 -0.552 1.00 96.62 100 ALA A O 1
ATOM 757 N N . LEU A 1 101 ? -7.689 -1.230 1.659 1.00 95.81 101 LEU A N 1
ATOM 758 C CA . LEU A 1 101 ? -7.909 0.218 1.663 1.00 95.81 101 LEU A CA 1
ATOM 759 C C . LEU A 1 101 ? -6.769 0.985 0.986 1.00 95.81 101 LEU A C 1
ATOM 761 O O . LEU A 1 101 ? -7.049 1.946 0.274 1.00 95.81 101 LEU A O 1
ATOM 765 N N . HIS A 1 102 ? -5.514 0.559 1.168 1.00 95.94 102 HIS A N 1
ATOM 766 C CA . HIS A 1 102 ? -4.368 1.089 0.419 1.00 95.94 102 HIS A CA 1
ATOM 767 C C . HIS A 1 102 ? -4.612 0.993 -1.088 1.00 95.94 102 HIS A C 1
ATOM 769 O O . HIS A 1 102 ? -4.658 2.012 -1.772 1.00 95.94 102 HIS A O 1
ATOM 775 N N . ILE A 1 103 ? -4.915 -0.215 -1.568 1.00 95.00 103 ILE A N 1
ATOM 776 C CA . ILE A 1 103 ? -5.169 -0.489 -2.988 1.00 95.00 103 ILE A CA 1
ATOM 777 C C . ILE A 1 103 ? -6.377 0.295 -3.507 1.00 95.00 103 ILE A C 1
ATOM 779 O O . ILE A 1 103 ? -6.365 0.802 -4.627 1.00 95.00 103 ILE A O 1
ATOM 783 N N . ALA A 1 104 ? -7.430 0.422 -2.695 1.00 93.25 104 ALA A N 1
ATOM 784 C CA . ALA A 1 104 ? -8.601 1.205 -3.065 1.00 93.25 104 ALA A CA 1
ATOM 785 C C . ALA A 1 104 ? -8.252 2.682 -3.291 1.00 93.25 104 ALA A C 1
ATOM 787 O O . ALA A 1 104 ? -8.778 3.280 -4.222 1.00 93.25 104 ALA A O 1
ATOM 788 N N . VAL A 1 105 ? -7.366 3.269 -2.479 1.00 92.81 105 VAL A N 1
ATOM 789 C CA . VAL A 1 105 ? -6.886 4.648 -2.675 1.00 92.81 105 VAL A CA 1
ATOM 790 C C . VAL A 1 105 ? -5.984 4.745 -3.908 1.00 92.81 105 VAL A C 1
ATOM 792 O O . VAL A 1 105 ? -6.108 5.687 -4.696 1.00 92.81 105 VAL A O 1
ATOM 795 N N . ASP A 1 106 ? -5.117 3.762 -4.121 1.00 92.38 106 ASP A N 1
ATOM 796 C CA . ASP A 1 106 ? -4.220 3.713 -5.277 1.00 92.38 106 ASP A CA 1
ATOM 797 C C . ASP A 1 106 ? -4.954 3.628 -6.607 1.00 92.38 106 ASP A C 1
ATOM 799 O O . ASP A 1 106 ? -4.570 4.303 -7.566 1.00 92.38 106 ASP A O 1
ATOM 803 N N . LEU A 1 107 ? -6.080 2.914 -6.641 1.00 91.25 107 LEU A N 1
ATOM 804 C CA . LEU A 1 107 ? -6.950 2.840 -7.811 1.00 91.25 107 LEU A CA 1
ATOM 805 C C . LEU A 1 107 ? -7.379 4.230 -8.314 1.00 91.25 107 LEU A C 1
ATOM 807 O O . LEU A 1 107 ? -7.606 4.407 -9.507 1.00 91.25 107 LEU A O 1
ATOM 811 N N . PHE A 1 108 ? -7.459 5.228 -7.428 1.00 89.94 108 PHE A N 1
ATOM 812 C CA . PHE A 1 108 ? -7.783 6.608 -7.794 1.00 89.94 108 PHE A CA 1
ATOM 813 C C . PHE A 1 108 ? -6.554 7.510 -7.951 1.00 89.94 108 PHE A C 1
ATOM 815 O O . PHE A 1 108 ? -6.666 8.565 -8.581 1.00 89.94 108 PHE A O 1
ATOM 822 N N . THR A 1 109 ? -5.400 7.126 -7.401 1.00 88.75 109 THR A N 1
ATOM 823 C CA . THR A 1 109 ? -4.248 8.027 -7.227 1.00 88.75 109 THR A CA 1
ATOM 824 C C . THR A 1 109 ? -2.973 7.623 -7.964 1.00 88.75 109 THR A C 1
ATOM 826 O O . THR A 1 109 ? -2.061 8.437 -8.006 1.00 88.75 109 THR A O 1
ATOM 829 N N . HIS A 1 110 ? -2.889 6.449 -8.590 1.00 85.69 110 HIS A N 1
ATOM 830 C CA . HIS A 1 110 ? -1.727 6.044 -9.393 1.00 85.69 110 HIS A CA 1
ATOM 831 C C . HIS A 1 110 ? -2.081 5.998 -10.880 1.00 85.69 110 HIS A C 1
ATOM 833 O O . HIS A 1 110 ? -2.701 5.046 -11.357 1.00 85.69 110 HIS A O 1
ATOM 839 N N . ARG A 1 111 ? -1.702 7.036 -11.634 1.00 83.88 111 ARG A N 1
ATOM 840 C CA . ARG A 1 111 ? -2.028 7.151 -13.064 1.00 83.88 111 ARG A CA 1
ATOM 841 C C . ARG A 1 111 ? -0.950 6.556 -13.972 1.00 83.88 111 ARG A C 1
ATOM 843 O O . ARG A 1 111 ? -1.303 5.832 -14.899 1.00 83.88 111 ARG A O 1
ATOM 850 N N . GLN A 1 112 ? 0.330 6.851 -13.741 1.00 70.50 112 GLN A N 1
ATOM 851 C CA . GLN A 1 112 ? 1.436 6.406 -14.607 1.00 70.50 112 GLN A CA 1
ATOM 852 C C . GLN A 1 112 ? 2.083 5.085 -14.164 1.00 70.50 112 GLN A C 1
ATOM 854 O O . GLN A 1 112 ? 2.584 4.345 -15.006 1.00 70.50 112 GLN A O 1
ATOM 859 N N . PHE A 1 113 ? 1.997 4.745 -12.876 1.00 72.81 113 PHE A N 1
ATOM 860 C CA . PHE A 1 113 ? 2.604 3.548 -12.282 1.00 72.81 113 PHE A CA 1
ATOM 861 C C . PHE A 1 113 ? 1.560 2.672 -11.589 1.00 72.81 113 PHE A C 1
ATOM 863 O O . PHE A 1 113 ? 1.671 2.389 -10.404 1.00 72.81 113 PHE A O 1
ATOM 870 N N . ALA A 1 114 ? 0.504 2.295 -12.313 1.00 78.38 114 ALA A N 1
ATOM 871 C CA . ALA A 1 114 ? -0.566 1.475 -11.755 1.00 78.38 114 ALA A CA 1
ATOM 872 C C . ALA A 1 114 ? -0.196 -0.024 -11.765 1.00 78.38 114 ALA A C 1
ATOM 874 O O . ALA A 1 114 ? 0.047 -0.584 -12.840 1.00 78.38 114 ALA A O 1
ATOM 875 N N . PRO A 1 115 ? -0.214 -0.709 -10.610 1.00 85.06 115 PRO A N 1
ATOM 876 C CA . PRO A 1 115 ? -0.186 -2.163 -10.549 1.00 85.06 115 PRO A CA 1
ATOM 877 C C . PRO A 1 115 ? -1.405 -2.793 -11.237 1.00 85.06 115 PRO A C 1
ATOM 879 O O . PRO A 1 115 ? -2.439 -2.157 -11.479 1.00 85.06 115 PRO A O 1
ATOM 882 N N . ALA A 1 116 ? -1.330 -4.094 -11.511 1.00 91.94 116 ALA A N 1
ATOM 883 C CA . ALA A 1 116 ? -2.498 -4.863 -11.924 1.00 91.94 116 ALA A CA 1
ATOM 884 C C . ALA A 1 116 ? -3.401 -5.157 -10.709 1.00 91.94 116 ALA A C 1
ATOM 886 O O . ALA A 1 116 ? -3.386 -6.258 -10.163 1.00 91.94 116 ALA A O 1
ATOM 887 N N . TYR A 1 117 ? -4.221 -4.186 -10.290 1.00 92.62 117 TYR A N 1
ATOM 888 C CA . TYR A 1 117 ? -5.022 -4.277 -9.054 1.00 92.62 117 TYR A CA 1
ATOM 889 C C . TYR A 1 117 ? -5.991 -5.464 -8.974 1.00 92.62 117 TYR A C 1
ATOM 891 O O . TYR A 1 117 ? -6.460 -5.826 -7.897 1.00 92.62 117 TYR A O 1
ATOM 899 N N . LEU A 1 118 ? -6.324 -6.064 -10.116 1.00 93.81 118 LEU A N 1
ATOM 900 C CA . LEU A 1 118 ? -7.247 -7.191 -10.237 1.00 93.81 118 LEU A CA 1
ATOM 901 C C . LEU A 1 118 ? -6.527 -8.523 -10.531 1.00 93.81 118 LEU A C 1
ATOM 903 O O . LEU A 1 118 ? -7.163 -9.511 -10.907 1.00 93.81 118 LEU A O 1
ATOM 907 N N . TYR A 1 119 ? -5.205 -8.575 -10.356 1.00 92.81 119 TYR A N 1
ATOM 908 C CA . TYR A 1 119 ? -4.410 -9.793 -10.504 1.00 92.81 119 TYR A CA 1
ATOM 909 C C . TYR A 1 119 ? -4.895 -10.897 -9.537 1.00 92.81 119 TYR A C 1
ATOM 911 O O . TYR A 1 119 ? -5.301 -10.574 -8.423 1.00 92.81 119 TYR A O 1
ATOM 919 N N . PRO A 1 120 ? -4.882 -12.196 -9.894 1.00 92.25 120 PRO A N 1
ATOM 920 C CA . PRO A 1 120 ? -4.454 -12.774 -11.170 1.00 92.25 120 PRO A CA 1
ATOM 921 C C . PRO A 1 120 ? -5.547 -12.805 -12.247 1.00 92.25 120 PRO A C 1
ATOM 923 O O . PRO A 1 120 ? -5.288 -13.261 -13.356 1.00 92.25 120 PRO A O 1
ATOM 926 N N . PHE A 1 121 ? -6.763 -12.340 -11.955 1.00 92.44 121 PHE A N 1
ATOM 927 C CA . PHE A 1 121 ? -7.882 -12.395 -12.904 1.00 92.44 121 PHE A CA 1
ATOM 928 C C . PHE A 1 121 ? -7.730 -11.396 -14.054 1.00 92.44 121 PHE A C 1
ATOM 930 O O . PHE A 1 121 ? -8.276 -11.599 -15.137 1.00 92.44 121 PHE A O 1
ATOM 937 N N . TRP A 1 122 ? -6.977 -10.322 -13.824 1.00 90.81 122 TRP A N 1
ATOM 938 C CA . TRP A 1 122 ? -6.702 -9.294 -14.813 1.00 90.81 122 TRP A CA 1
ATOM 939 C C . TRP A 1 122 ? -5.302 -8.719 -14.607 1.00 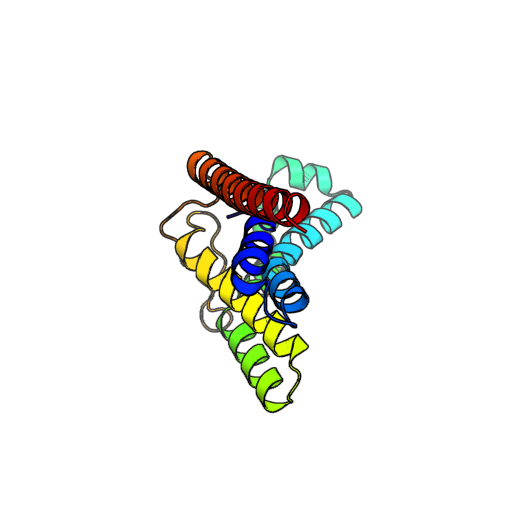90.81 122 TRP A C 1
ATOM 941 O O . TRP A 1 122 ? -4.969 -8.222 -13.534 1.00 90.81 122 TRP A O 1
ATOM 951 N N . SER A 1 123 ? -4.476 -8.797 -15.648 1.00 86.94 123 SER A N 1
ATOM 952 C CA . SER A 1 123 ? -3.051 -8.448 -15.605 1.00 86.94 123 SER A CA 1
ATOM 953 C C . SER A 1 123 ? -2.726 -7.064 -16.163 1.00 86.94 123 SER A C 1
ATOM 955 O O . SER A 1 123 ? -1.561 -6.672 -16.168 1.00 86.94 123 SER A O 1
ATOM 957 N N . ARG A 1 124 ? -3.724 -6.316 -16.656 1.00 88.56 124 ARG A N 1
ATOM 958 C CA . ARG A 1 124 ? -3.486 -4.960 -17.163 1.00 88.56 124 ARG A CA 1
ATOM 959 C C . ARG A 1 124 ? -3.621 -3.934 -16.032 1.00 88.56 124 ARG A C 1
ATOM 961 O O . ARG A 1 124 ? -4.606 -3.997 -15.294 1.00 88.56 124 ARG A O 1
ATOM 968 N N . PRO A 1 125 ? -2.694 -2.968 -15.937 1.00 87.19 125 PRO A N 1
ATOM 969 C CA . PRO A 1 125 ? -2.838 -1.795 -15.083 1.00 87.19 125 PRO A CA 1
ATOM 970 C C . PRO A 1 125 ? -4.180 -1.086 -15.275 1.00 87.19 125 PRO A C 1
ATOM 972 O O . PRO A 1 125 ? -4.674 -0.982 -16.402 1.00 87.19 125 PRO A O 1
ATOM 975 N N . ILE A 1 126 ? -4.745 -0.561 -14.190 1.00 88.19 126 ILE A N 1
ATOM 976 C CA . ILE A 1 126 ? -5.896 0.347 -14.242 1.00 88.19 126 ILE A CA 1
ATOM 977 C C . ILE A 1 126 ? -5.398 1.717 -13.798 1.00 88.19 126 ILE A C 1
ATOM 979 O O . ILE A 1 126 ? -5.057 1.900 -12.637 1.00 88.19 126 ILE A O 1
ATOM 983 N N . ALA A 1 127 ? -5.329 2.668 -14.727 1.00 88.69 127 ALA A N 1
ATOM 984 C CA . ALA A 1 127 ? -4.827 4.002 -14.425 1.00 88.69 127 ALA A CA 1
ATOM 985 C C . ALA A 1 127 ? -5.817 4.783 -13.548 1.00 88.69 127 ALA A C 1
ATOM 987 O O . ALA A 1 127 ? -6.997 4.908 -13.889 1.00 88.69 127 ALA A O 1
ATOM 988 N N . GLY A 1 128 ? -5.311 5.341 -12.451 1.00 87.12 128 GLY A N 1
ATOM 989 C CA . GLY A 1 128 ? -6.049 6.249 -11.585 1.00 87.12 128 GLY A CA 1
ATOM 990 C C . GLY A 1 128 ? -6.304 7.619 -12.212 1.00 87.12 128 GLY A C 1
ATOM 991 O O . GLY A 1 128 ? -5.839 7.952 -13.307 1.00 87.12 128 GLY A O 1
ATOM 992 N N . TRP A 1 129 ? -7.081 8.435 -11.503 1.00 87.50 129 TRP A N 1
ATOM 993 C CA . TRP A 1 129 ? -7.494 9.765 -11.959 1.00 87.50 129 TRP A CA 1
ATOM 994 C C . TRP A 1 129 ? -6.440 10.828 -11.669 1.00 87.50 129 TRP A C 1
ATOM 996 O O . TRP A 1 129 ? -6.253 11.762 -12.453 1.00 87.50 129 TRP A O 1
ATOM 1006 N N . VAL A 1 130 ? -5.746 10.670 -10.545 1.00 86.56 130 VAL A N 1
ATOM 1007 C CA . VAL A 1 130 ? -4.710 11.579 -10.066 1.00 86.56 130 VAL A CA 1
ATOM 1008 C C . VAL A 1 130 ? -3.347 10.915 -10.218 1.00 86.56 130 VAL A C 1
ATOM 1010 O O . VAL A 1 130 ? -3.243 9.696 -10.182 1.00 86.56 130 VAL A O 1
ATOM 1013 N N . GLU A 1 131 ? -2.310 11.724 -10.422 1.00 87.69 131 GLU A N 1
ATOM 1014 C CA . GLU A 1 131 ? -0.923 11.267 -10.373 1.00 87.69 131 GLU A CA 1
ATOM 1015 C C . GLU A 1 131 ? -0.358 11.520 -8.970 1.00 87.69 131 GLU A C 1
ATOM 1017 O O . GLU A 1 131 ? -0.124 12.671 -8.583 1.00 87.69 131 GLU A O 1
ATOM 1022 N N . SER A 1 132 ? -0.166 10.446 -8.205 1.00 82.19 132 SER A N 1
ATOM 1023 C CA . SER A 1 132 ? 0.288 10.450 -6.812 1.00 82.19 132 SER A CA 1
ATOM 1024 C C . SER A 1 132 ? 1.654 11.096 -6.635 1.00 82.19 132 SER A C 1
ATOM 1026 O O . SER A 1 132 ? 1.887 11.705 -5.594 1.00 82.19 132 SER A O 1
ATOM 1028 N N . GLY A 1 133 ? 2.527 10.993 -7.642 1.00 81.69 133 GLY A N 1
ATOM 1029 C CA . GLY A 1 133 ? 3.860 11.597 -7.639 1.00 81.69 133 GLY A CA 1
ATOM 1030 C C . GLY A 1 133 ? 3.883 13.091 -7.974 1.00 81.69 133 GLY A C 1
ATOM 1031 O O . GLY A 1 133 ? 4.951 13.705 -7.977 1.00 81.69 133 GLY A O 1
ATOM 1032 N N . SER A 1 134 ? 2.738 13.706 -8.282 1.00 87.69 134 SER A N 1
ATOM 1033 C CA . SER A 1 134 ? 2.700 15.134 -8.598 1.00 87.69 134 SER A CA 1
ATOM 1034 C C . SER A 1 134 ? 2.980 15.990 -7.358 1.00 87.69 134 SER A C 1
ATOM 1036 O O . SER A 1 134 ? 2.428 15.767 -6.281 1.00 87.69 134 SER A O 1
ATOM 1038 N N . TRP A 1 135 ? 3.831 17.010 -7.511 1.00 86.94 135 TRP A N 1
ATOM 1039 C CA . TRP A 1 135 ? 4.301 17.837 -6.390 1.00 86.94 135 TRP A CA 1
ATOM 1040 C C . TRP A 1 135 ? 3.158 18.489 -5.597 1.00 86.94 135 TRP A C 1
ATOM 1042 O O . TRP A 1 135 ? 3.258 18.632 -4.382 1.00 86.94 135 TRP A O 1
ATOM 1052 N N . TRP A 1 136 ? 2.068 18.872 -6.269 1.00 89.62 136 TRP A N 1
ATOM 1053 C CA . TRP A 1 136 ? 0.915 19.507 -5.634 1.00 89.62 136 TRP A CA 1
ATOM 1054 C C . TRP A 1 136 ? 0.113 18.503 -4.807 1.00 89.62 136 TRP A C 1
ATOM 1056 O O . TRP A 1 136 ? -0.388 18.861 -3.744 1.00 89.62 136 TRP A O 1
ATOM 1066 N N . PHE A 1 137 ? 0.019 17.250 -5.263 1.00 88.31 137 PHE A N 1
ATOM 1067 C CA . PHE A 1 137 ? -0.671 16.198 -4.528 1.00 88.31 137 PHE A CA 1
ATOM 1068 C C . PHE A 1 137 ? 0.139 15.807 -3.295 1.00 88.31 137 PHE A C 1
ATOM 1070 O O . PHE A 1 137 ? -0.401 15.803 -2.194 1.00 88.31 137 PHE A O 1
ATOM 1077 N N . VAL A 1 138 ? 1.446 15.577 -3.461 1.00 88.81 138 VAL A N 1
ATOM 1078 C CA . VAL A 1 138 ? 2.366 15.287 -2.349 1.00 88.81 138 VAL A CA 1
ATOM 1079 C C . VAL A 1 138 ? 2.385 16.436 -1.339 1.00 88.81 138 VAL A C 1
ATOM 1081 O O . VAL A 1 138 ? 2.238 16.217 -0.141 1.00 88.81 138 VAL A O 1
ATOM 1084 N N . GLY A 1 139 ? 2.517 17.680 -1.807 1.00 90.69 139 GLY A N 1
ATOM 1085 C CA . GLY A 1 139 ? 2.506 18.856 -0.939 1.00 90.69 139 GLY A CA 1
ATOM 1086 C C . GLY A 1 139 ? 1.174 19.038 -0.208 1.00 90.69 139 GLY A C 1
ATOM 1087 O O . GLY A 1 139 ? 1.168 19.349 0.981 1.00 90.69 139 GLY A O 1
ATOM 1088 N N . GLY A 1 140 ? 0.053 18.807 -0.897 1.00 91.50 140 GLY A N 1
ATOM 1089 C CA . GLY A 1 140 ? -1.284 18.848 -0.307 1.00 91.50 140 GLY A CA 1
ATOM 1090 C C . GLY A 1 140 ? -1.492 17.773 0.759 1.00 91.50 140 GLY A C 1
ATOM 1091 O O . GLY A 1 140 ? -2.020 18.074 1.828 1.00 91.50 140 GLY A O 1
ATOM 1092 N N . ASP A 1 141 ? -1.024 16.552 0.500 1.00 91.69 141 ASP A N 1
ATOM 1093 C CA . ASP A 1 141 ? -1.079 15.439 1.446 1.00 91.69 141 ASP A CA 1
ATOM 1094 C C . ASP A 1 141 ? -0.265 15.742 2.711 1.00 91.69 141 ASP A C 1
ATOM 1096 O O . ASP A 1 141 ? -0.810 15.756 3.815 1.00 91.69 141 ASP A O 1
ATOM 1100 N N . LEU A 1 142 ? 1.002 16.142 2.559 1.00 92.94 142 LEU A N 1
ATOM 1101 C CA . LEU A 1 142 ? 1.861 16.527 3.682 1.00 92.94 142 LEU A CA 1
ATOM 1102 C C . LEU A 1 142 ? 1.287 17.703 4.486 1.00 92.94 142 LEU A C 1
ATOM 1104 O O . LEU A 1 142 ? 1.328 17.692 5.719 1.00 92.94 142 LEU A O 1
ATOM 1108 N N . ALA A 1 143 ? 0.724 18.711 3.813 1.00 94.25 143 ALA A N 1
ATOM 1109 C CA . ALA A 1 143 ? 0.077 19.838 4.478 1.00 94.25 143 ALA A CA 1
ATOM 1110 C C . ALA A 1 143 ? -1.152 19.390 5.286 1.00 94.25 143 ALA A C 1
ATOM 1112 O O . ALA A 1 143 ? -1.338 19.825 6.425 1.00 94.25 143 ALA A O 1
ATOM 1113 N N . ALA A 1 144 ? -1.967 18.490 4.733 1.00 93.88 144 ALA A N 1
ATOM 1114 C CA . ALA A 1 144 ? -3.122 17.929 5.421 1.00 93.88 144 ALA A CA 1
ATOM 1115 C C . ALA A 1 144 ? -2.702 17.075 6.630 1.00 93.88 144 ALA A C 1
ATOM 1117 O O . ALA A 1 144 ? -3.280 17.215 7.712 1.00 93.88 144 ALA A O 1
ATOM 1118 N N . MET 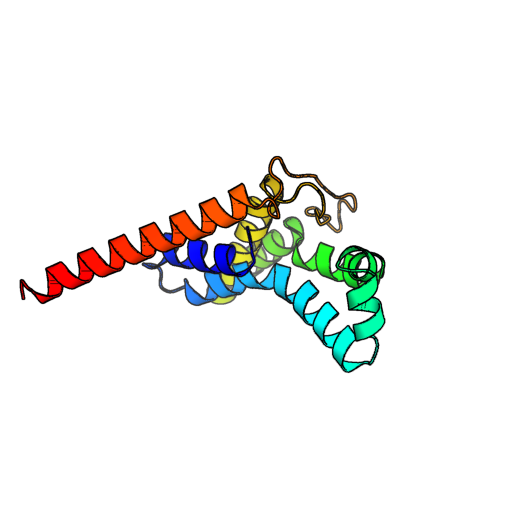A 1 145 ? -1.649 16.264 6.494 1.00 93.94 145 MET A N 1
ATOM 1119 C CA . MET A 1 145 ? -1.061 15.505 7.601 1.00 93.94 145 MET A CA 1
ATOM 1120 C C . MET A 1 145 ? -0.577 16.433 8.724 1.00 93.94 145 MET A C 1
ATOM 1122 O O . MET A 1 145 ? -0.921 16.230 9.893 1.00 93.94 145 MET A O 1
ATOM 1126 N N . ALA A 1 146 ? 0.160 17.492 8.375 1.00 93.69 146 ALA A N 1
ATOM 1127 C CA . ALA A 1 146 ? 0.643 18.489 9.328 1.00 93.69 146 ALA A CA 1
ATOM 1128 C C . ALA A 1 146 ? -0.511 19.212 10.040 1.00 93.69 146 ALA A C 1
ATOM 1130 O O . ALA A 1 146 ? -0.463 19.396 11.257 1.00 93.69 146 ALA A O 1
ATOM 1131 N N . ALA A 1 147 ? -1.576 19.570 9.315 1.00 95.75 147 ALA A N 1
ATOM 1132 C CA . ALA A 1 147 ? -2.758 20.211 9.884 1.00 95.75 147 ALA A CA 1
ATOM 1133 C C . ALA A 1 147 ? -3.488 19.300 10.885 1.00 95.75 147 ALA A C 1
ATOM 1135 O O . ALA A 1 147 ? -3.835 19.738 11.984 1.00 95.75 147 ALA A O 1
ATOM 1136 N N . VAL A 1 148 ? -3.679 18.020 10.544 1.00 94.19 148 VAL A N 1
ATOM 1137 C CA . VAL A 1 148 ? -4.290 17.026 11.443 1.00 94.19 148 VAL A CA 1
ATOM 1138 C C . VAL A 1 148 ? -3.437 16.826 12.693 1.00 94.19 148 VAL A C 1
ATOM 1140 O O . VAL A 1 148 ? -3.969 16.805 13.807 1.00 94.19 148 VAL A O 1
ATOM 1143 N N . PHE A 1 149 ? -2.118 16.718 12.533 1.00 91.81 149 PHE A N 1
ATOM 1144 C CA . PHE A 1 149 ? -1.193 16.599 13.656 1.00 91.81 149 PHE A CA 1
ATOM 1145 C C . PHE A 1 149 ? -1.249 17.827 14.577 1.00 91.81 149 PHE A C 1
ATOM 1147 O O . PHE A 1 149 ? -1.430 17.682 15.787 1.00 91.81 149 PHE A O 1
ATOM 1154 N N . LEU A 1 150 ? -1.171 19.035 14.009 1.00 94.00 150 LEU A N 1
ATOM 1155 C CA . LEU A 1 150 ? -1.242 20.294 14.750 1.00 94.00 150 LEU A CA 1
ATOM 1156 C C . LEU A 1 150 ? -2.564 20.418 15.516 1.00 94.00 150 LEU A C 1
ATOM 1158 O O . LEU A 1 150 ? -2.558 20.734 16.704 1.00 94.00 150 LEU A O 1
ATOM 1162 N N . PHE A 1 151 ? -3.691 20.107 14.871 1.00 93.62 151 PHE A N 1
ATOM 1163 C CA . PHE A 1 151 ? -5.002 20.098 15.519 1.00 93.62 151 PHE A CA 1
ATOM 1164 C C . PHE A 1 151 ? -5.036 19.155 16.729 1.00 93.62 151 PHE A C 1
ATOM 1166 O O . PHE A 1 151 ? -5.536 19.515 17.799 1.00 93.62 151 PHE A O 1
ATOM 1173 N N . HIS A 1 152 ? -4.473 17.952 16.587 1.00 89.12 152 HIS A N 1
ATOM 1174 C CA . HIS A 1 152 ? -4.389 16.995 17.685 1.00 89.12 152 HIS A CA 1
ATOM 1175 C C . HIS A 1 152 ? -3.519 17.480 18.836 1.00 89.12 152 HIS A C 1
ATOM 1177 O O . HIS A 1 152 ? -3.932 17.371 19.994 1.00 89.12 152 HIS A O 1
ATOM 1183 N N . TRP A 1 153 ? -2.356 18.039 18.523 1.00 89.62 153 TRP A N 1
ATOM 1184 C CA . TRP A 1 153 ? -1.438 18.563 19.520 1.00 89.62 153 TRP A CA 1
ATOM 1185 C C . TRP A 1 153 ? -2.041 19.736 20.302 1.00 89.62 153 TRP A C 1
ATOM 1187 O O . TRP A 1 153 ? -2.007 19.737 21.534 1.00 89.62 153 TRP A O 1
ATOM 1197 N N . LEU A 1 154 ? -2.669 20.694 19.611 1.00 92.38 154 LEU A N 1
ATOM 1198 C CA . LEU A 1 154 ? -3.334 21.835 20.249 1.00 92.38 154 LEU A CA 1
ATOM 1199 C C . LEU A 1 154 ? -4.444 21.376 21.199 1.00 92.38 154 LEU A C 1
ATOM 1201 O O . LEU A 1 154 ? -4.482 21.795 22.353 1.00 92.38 154 LEU A O 1
ATOM 1205 N N . ARG A 1 155 ? -5.280 20.427 20.764 1.00 90.38 155 ARG A N 1
ATOM 1206 C CA . ARG A 1 155 ? -6.354 19.884 21.602 1.00 90.38 155 ARG A CA 1
ATOM 1207 C C . ARG A 1 155 ? -5.832 19.194 22.867 1.00 90.38 155 ARG A C 1
ATOM 1209 O O . ARG A 1 155 ? -6.452 19.309 23.919 1.00 90.38 155 ARG A O 1
ATOM 1216 N N . GLN A 1 156 ? -4.711 18.476 22.777 1.00 86.94 156 GLN A N 1
ATOM 1217 C CA . GLN A 1 156 ? -4.081 17.849 23.946 1.00 86.94 156 GLN A CA 1
ATOM 1218 C C . GLN A 1 156 ? -3.490 18.887 24.907 1.00 86.94 156 GLN A C 1
ATOM 1220 O O . GLN A 1 156 ? -3.588 18.739 26.127 1.00 86.94 156 GLN A O 1
ATOM 1225 N N . ARG A 1 157 ? -2.906 19.964 24.372 1.00 84.00 157 ARG A N 1
ATOM 1226 C CA . ARG A 1 157 ? -2.364 21.061 25.180 1.00 84.00 157 ARG A CA 1
ATOM 1227 C C . ARG A 1 157 ? -3.439 21.720 26.042 1.00 84.00 157 ARG A C 1
ATOM 1229 O O . ARG A 1 157 ? -3.175 22.008 27.205 1.00 84.00 157 ARG A O 1
ATOM 1236 N N . ASP A 1 158 ? -4.635 21.920 25.499 1.00 81.25 158 ASP A N 1
ATOM 1237 C CA . ASP A 1 158 ? -5.737 22.549 26.234 1.00 81.25 158 ASP A CA 1
ATOM 1238 C C . ASP A 1 158 ? -6.275 21.649 27.355 1.00 81.25 158 ASP A C 1
ATOM 1240 O O . ASP A 1 158 ? -6.567 22.129 28.452 1.00 81.25 158 ASP A O 1
ATOM 1244 N N . THR A 1 159 ? -6.314 20.330 27.135 1.00 77.50 159 THR A N 1
ATOM 1245 C CA . THR A 1 159 ? -6.704 19.371 28.183 1.00 77.50 159 THR A CA 1
ATOM 1246 C C . THR A 1 159 ? -5.709 19.297 29.341 1.00 77.50 159 THR A C 1
ATOM 1248 O O . THR A 1 159 ? -6.119 19.056 30.467 1.00 77.50 159 THR A O 1
ATOM 1251 N N . MET A 1 160 ? -4.415 19.546 29.104 1.00 68.44 160 MET A N 1
ATOM 1252 C CA . MET A 1 160 ? -3.398 19.556 30.169 1.00 68.44 160 MET A CA 1
ATOM 1253 C C . MET A 1 160 ? -3.388 20.846 30.997 1.00 68.44 160 MET A C 1
ATOM 1255 O O . MET A 1 160 ? -2.809 20.871 32.074 1.00 68.44 160 MET A O 1
ATOM 1259 N N . LYS A 1 161 ? -3.981 21.936 30.497 1.00 65.50 161 LYS A N 1
ATOM 1260 C CA . LYS A 1 161 ? -4.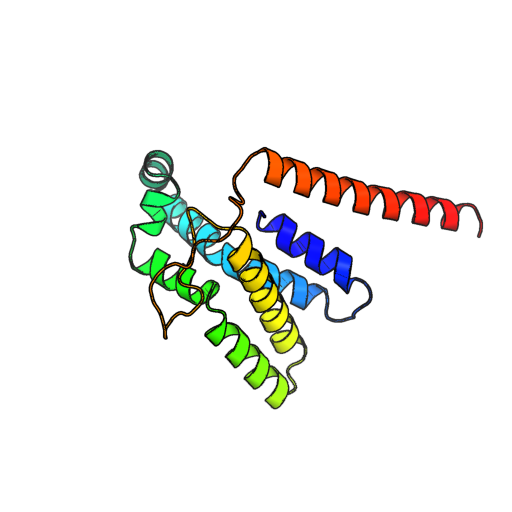074 23.212 31.228 1.00 65.50 161 LYS A CA 1
ATOM 1261 C C . LYS A 1 161 ? -5.303 23.306 32.136 1.00 65.50 161 LYS A C 1
ATOM 1263 O O . LYS A 1 161 ? -5.408 24.259 32.899 1.00 65.50 161 LYS A O 1
ATOM 1268 N N . THR A 1 162 ? -6.256 22.390 31.984 1.00 65.06 162 THR A N 1
ATOM 1269 C CA . THR A 1 162 ? -7.590 22.449 32.605 1.00 65.06 162 THR A CA 1
ATOM 1270 C C . THR A 1 162 ? -7.845 21.336 33.624 1.00 65.06 162 THR A C 1
ATOM 1272 O O . THR A 1 162 ? -8.910 21.336 34.238 1.00 65.06 162 THR A O 1
ATOM 1275 N N . GLY A 1 163 ? -6.895 20.414 33.817 1.00 51.41 163 GLY A N 1
ATOM 1276 C CA . GLY A 1 163 ? -6.918 19.367 34.845 1.00 51.41 163 GLY A CA 1
ATOM 1277 C C . GLY A 1 163 ? -5.764 19.534 35.815 1.00 51.41 163 GLY A C 1
ATOM 1278 O O . GLY A 1 163 ? -5.980 19.235 37.007 1.00 51.41 163 GLY A O 1
#